Protein AF-A0A529I841-F1 (afdb_monomer)

Sequence (78 aa):
MSDATAVSRPAWRFARPDEDEQPSLREVNASITVPQTGIWFRRLFAFMGPGYMVSVGYMDPGNWATDLAGGAQFGYTL

Mean predicted aligned error: 13.72 Å

Foldseek 3Di:
DDDDDDDDDDPPDDDDPVVCPQDPPNVCVVVQDADPDDDPVSNVVSPVVVVVVVVVVVVDPVCVVVVVVCCVVPPPPD

Radius of gyration: 23.44 Å; Cα contacts (8 Å, |Δi|>4): 14; chains: 1; bounding box: 45×66×43 Å

Solvent-accessible surface area (backbone atoms only — not comparable to full-atom values): 5372 Å² total; per-residue (Å²): 138,83,82,81,82,79,81,83,75,71,95,81,67,76,80,55,84,87,75,58,86,64,67,74,63,69,94,57,52,86,65,69,84,69,66,91,72,79,61,68,68,66,43,52,61,67,57,44,61,69,56,50,59,58,52,53,66,74,66,40,75,86,53,49,62,57,55,52,52,47,38,73,75,53,52,84,81,116

Nearest PDB structures (foldseek):
  7bsi-assembly1_P-3  TM=1.922E-01  e=5.791E+00  Human herpesvirus 4 strain B95-8
  7bsi-assembly1_P-5  TM=1.922E-01  e=5.791E+00  Human herpesvirus 4 strain B95-8
  7bsi-assembly1_P-7  TM=1.922E-01  e=5.791E+00  Human herpesvirus 4 strain B95-8
  7bsi-assembly1_P-9  TM=1.922E-01  e=5.791E+00  Human herpesvirus 4 strain B95-8
  7bsi-assembly1_P-12  TM=1.922E-01  e=5.791E+00  Human herpesvirus 4 strain B95-8

Secondary structure (DSSP, 8-state):
----------TT-PPPTTT--S-SSTTTTT-SPPPSSS-HHHHHHTTHHHHHHHHHHHT-HHHHHHHHHHHHHHTT--

pLDDT: mean 77.23, std 11.7, range [45.16, 91.31]

Structure (mmCIF, N/CA/C/O backbone):
data_AF-A0A529I841-F1
#
_entry.id   AF-A0A529I841-F1
#
loop_
_atom_site.group_PDB
_atom_site.id
_atom_site.type_symbol
_atom_site.label_atom_id
_atom_site.label_alt_id
_atom_site.label_comp_id
_atom_site.label_asym_id
_atom_site.label_entity_id
_atom_site.label_seq_id
_atom_site.pdbx_PDB_ins_code
_atom_site.Cartn_x
_atom_site.Cartn_y
_atom_site.Cartn_z
_atom_site.occupancy
_atom_site.B_iso_or_equiv
_atom_site.auth_seq_id
_atom_site.auth_comp_id
_atom_site.auth_asym_id
_atom_site.auth_atom_id
_atom_site.pdbx_PDB_model_num
ATOM 1 N N . MET A 1 1 ? -23.276 52.493 2.302 1.00 45.16 1 MET A N 1
ATOM 2 C CA . MET A 1 1 ? -22.658 51.610 1.295 1.00 45.16 1 MET A CA 1
ATOM 3 C C . MET A 1 1 ? -21.611 50.804 2.045 1.00 45.16 1 MET A C 1
ATOM 5 O O . MET A 1 1 ? -20.513 51.292 2.256 1.00 45.16 1 MET A O 1
ATOM 9 N N . SER A 1 2 ? -22.043 49.695 2.647 1.00 46.12 2 SER A N 1
ATOM 10 C CA . SER A 1 2 ? -21.254 48.913 3.604 1.00 46.12 2 SER A CA 1
ATOM 11 C C . SER A 1 2 ? -20.484 47.851 2.834 1.00 46.12 2 SER A C 1
ATOM 13 O O . SER A 1 2 ? -21.107 46.989 2.219 1.00 46.12 2 SER A O 1
ATOM 15 N N . ASP A 1 3 ? -19.160 47.956 2.818 1.00 46.50 3 ASP A N 1
ATOM 16 C CA . ASP A 1 3 ? -18.298 47.045 2.072 1.00 46.50 3 ASP A CA 1
ATOM 17 C C . ASP A 1 3 ? -18.004 45.803 2.926 1.00 46.50 3 ASP A C 1
ATOM 19 O O . ASP A 1 3 ? -17.488 45.902 4.043 1.00 46.50 3 ASP A O 1
ATOM 23 N N . ALA A 1 4 ? -18.421 44.637 2.437 1.00 58.31 4 ALA A N 1
ATOM 24 C CA . ALA A 1 4 ? -18.249 43.358 3.111 1.00 58.31 4 ALA A CA 1
ATOM 25 C C . ALA A 1 4 ? -16.843 42.829 2.811 1.00 58.31 4 ALA A C 1
ATOM 27 O O . ALA A 1 4 ? -16.572 42.306 1.731 1.00 58.31 4 ALA A O 1
ATOM 28 N N . THR A 1 5 ? -15.932 42.957 3.772 1.00 54.34 5 THR A N 1
ATOM 29 C CA . THR A 1 5 ? -14.574 42.423 3.661 1.00 54.34 5 THR A CA 1
ATOM 30 C C . THR A 1 5 ? -14.597 40.893 3.727 1.00 54.34 5 THR A C 1
ATOM 32 O O . THR A 1 5 ? -14.664 40.281 4.793 1.00 54.34 5 THR A O 1
ATOM 35 N N . ALA A 1 6 ? -14.546 40.247 2.561 1.00 59.38 6 ALA A N 1
ATOM 36 C CA . ALA A 1 6 ? -14.366 38.805 2.451 1.00 59.38 6 ALA A CA 1
ATOM 37 C C . ALA A 1 6 ? -12.962 38.419 2.950 1.00 59.38 6 ALA A C 1
ATOM 39 O O . ALA A 1 6 ? -11.948 38.721 2.321 1.00 59.38 6 ALA A O 1
ATOM 40 N N . VAL A 1 7 ? -12.894 37.757 4.107 1.00 63.94 7 VAL A N 1
ATOM 41 C CA . VAL A 1 7 ? -11.640 37.249 4.676 1.00 63.94 7 VAL A CA 1
ATOM 42 C C . VAL A 1 7 ? -11.117 36.110 3.797 1.00 63.94 7 VAL A C 1
ATOM 44 O O . VAL A 1 7 ? -11.674 35.012 3.789 1.00 63.94 7 VAL A O 1
ATOM 47 N N . SER A 1 8 ? -10.034 36.369 3.062 1.00 64.38 8 SER A N 1
ATOM 48 C CA . SER A 1 8 ? -9.322 35.360 2.271 1.00 64.38 8 SER A CA 1
ATOM 49 C C . SER A 1 8 ? -8.701 34.308 3.197 1.00 64.38 8 SER A C 1
ATOM 51 O O . SER A 1 8 ? -7.838 34.618 4.024 1.00 64.38 8 SER A O 1
ATOM 53 N N . ARG A 1 9 ? -9.171 33.058 3.101 1.00 64.62 9 ARG A N 1
ATOM 54 C CA . ARG A 1 9 ? -8.624 31.919 3.852 1.00 64.62 9 ARG A CA 1
ATOM 55 C C . ARG A 1 9 ? -7.447 31.312 3.072 1.00 64.62 9 ARG A C 1
ATOM 57 O O . ARG A 1 9 ? -7.597 31.043 1.882 1.00 64.62 9 ARG A O 1
ATOM 64 N N . PRO A 1 10 ? -6.292 31.054 3.711 1.00 67.06 10 PRO A N 1
ATOM 65 C CA . PRO A 1 10 ? -5.165 30.402 3.052 1.00 67.06 10 PRO A CA 1
ATOM 66 C C . PRO A 1 10 ? -5.507 28.946 2.702 1.00 67.06 10 PRO A C 1
ATOM 68 O O . PRO A 1 10 ? -5.926 28.181 3.568 1.00 67.06 10 PRO A O 1
ATOM 71 N N . ALA A 1 11 ? -5.282 28.559 1.443 1.00 65.88 11 ALA A N 1
ATOM 72 C CA . ALA A 1 11 ? -5.671 27.266 0.860 1.00 65.88 11 ALA A CA 1
ATOM 73 C C . ALA A 1 11 ? -4.972 26.022 1.454 1.00 65.88 11 ALA A C 1
ATOM 75 O O . ALA A 1 11 ? -5.280 24.902 1.070 1.00 65.88 11 ALA A O 1
ATOM 76 N N . TRP A 1 12 ? -4.028 26.205 2.379 1.00 69.12 12 TRP A N 1
ATOM 77 C CA . TRP A 1 12 ? -3.163 25.151 2.921 1.00 69.12 12 TRP A CA 1
ATOM 78 C C . TRP A 1 12 ? -3.356 24.917 4.428 1.00 69.12 12 TRP A C 1
ATOM 80 O O . TRP A 1 12 ? -2.568 24.210 5.054 1.00 69.12 12 TRP A O 1
ATOM 90 N N . ARG A 1 13 ? -4.390 25.516 5.039 1.00 65.69 13 ARG A N 1
ATOM 91 C CA . 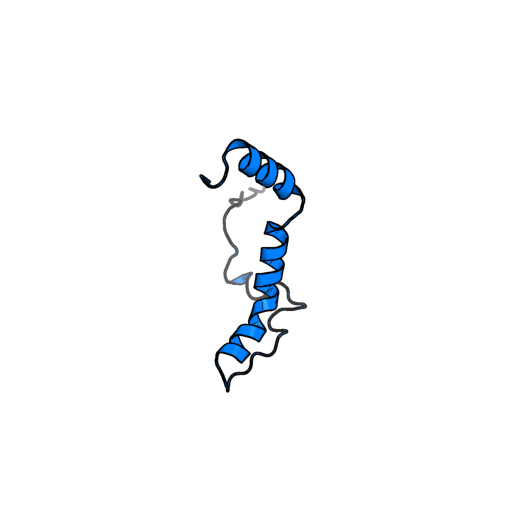ARG A 1 13 ? -4.714 25.272 6.449 1.00 65.69 13 ARG A CA 1
ATOM 92 C C . ARG A 1 13 ? -5.577 24.016 6.555 1.00 65.69 13 ARG A C 1
ATOM 94 O O . ARG A 1 13 ? -6.750 24.047 6.195 1.00 65.69 13 ARG 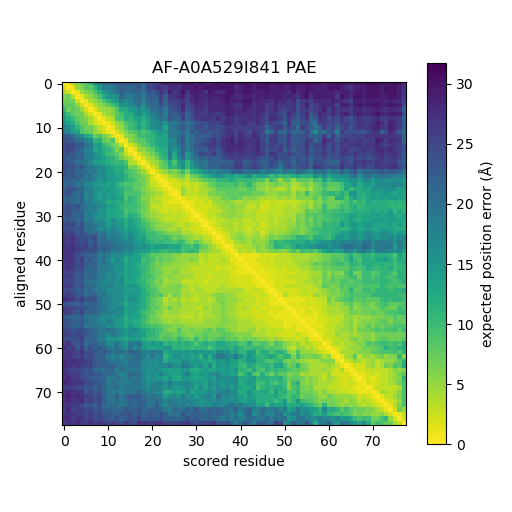A O 1
ATOM 101 N N . PHE A 1 14 ? -4.979 22.929 7.039 1.00 69.06 14 PHE A N 1
ATOM 102 C CA . PHE A 1 14 ? -5.701 21.725 7.447 1.00 69.06 14 PHE A CA 1
ATOM 103 C C . PHE A 1 14 ? -6.751 22.073 8.517 1.00 69.06 14 PHE A C 1
ATOM 105 O O . PHE A 1 14 ? -6.580 23.048 9.256 1.00 69.06 14 PHE A O 1
ATOM 112 N N . ALA A 1 15 ? -7.854 21.325 8.492 1.00 59.88 15 ALA A N 1
ATOM 113 C CA . ALA A 1 15 ? -9.117 21.566 9.183 1.00 59.88 15 ALA A CA 1
ATOM 114 C C . ALA A 1 15 ? -8.980 21.945 10.669 1.00 59.88 15 ALA A C 1
ATOM 116 O O . ALA A 1 15 ? -7.984 21.655 11.336 1.00 59.88 15 ALA A O 1
ATOM 117 N N . ARG A 1 16 ? -9.972 22.686 11.174 1.00 64.50 16 ARG A N 1
ATOM 118 C CA . ARG A 1 16 ? -10.039 23.043 12.595 1.00 64.50 16 ARG A CA 1
ATOM 119 C C . ARG A 1 16 ? -10.476 21.815 13.407 1.00 64.50 16 ARG A C 1
ATOM 121 O O . ARG A 1 16 ? -11.362 21.113 12.935 1.00 64.50 16 ARG A O 1
ATOM 128 N N . PRO A 1 17 ? -10.001 21.659 14.658 1.00 61.59 17 PRO A N 1
ATOM 129 C CA . PRO A 1 17 ? -10.399 20.558 15.544 1.00 61.59 17 PRO A CA 1
ATOM 130 C C . PRO A 1 17 ? -11.918 20.381 15.700 1.00 61.59 17 PRO A C 1
ATOM 132 O O . PRO A 1 17 ? -12.387 19.273 15.924 1.00 61.59 17 PRO A O 1
ATOM 135 N N . ASP A 1 18 ? -12.683 21.468 15.557 1.00 62.34 18 ASP A N 1
ATOM 136 C CA . ASP A 1 18 ? -14.143 21.479 15.710 1.00 62.34 18 ASP A CA 1
ATOM 137 C C . ASP A 1 18 ? -14.902 21.063 14.425 1.00 62.34 18 ASP A C 1
ATOM 139 O O . ASP A 1 18 ? -16.100 20.798 14.473 1.00 62.34 18 ASP A O 1
ATOM 143 N N . GLU A 1 19 ? -14.231 21.010 13.266 1.00 60.53 19 GLU A N 1
ATOM 144 C CA . GLU A 1 19 ? -14.785 20.517 11.988 1.00 60.53 19 GLU A CA 1
ATOM 145 C C . GLU A 1 19 ? -14.519 18.998 11.797 1.00 60.53 19 GLU A C 1
ATOM 147 O O . GLU A 1 19 ? -15.110 18.372 10.915 1.00 60.53 19 GLU A O 1
A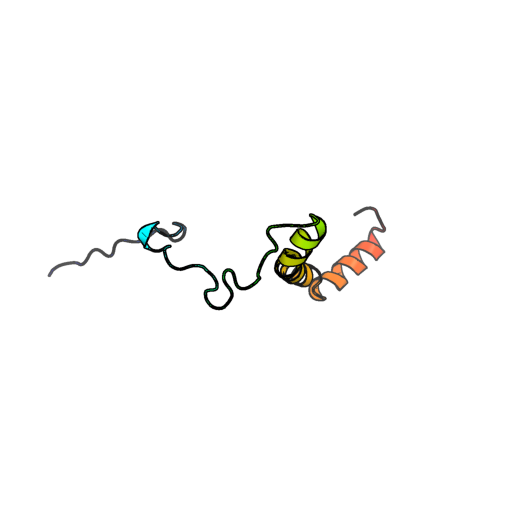TOM 152 N N . ASP A 1 20 ? -13.688 18.395 12.662 1.00 60.62 20 ASP A N 1
ATOM 153 C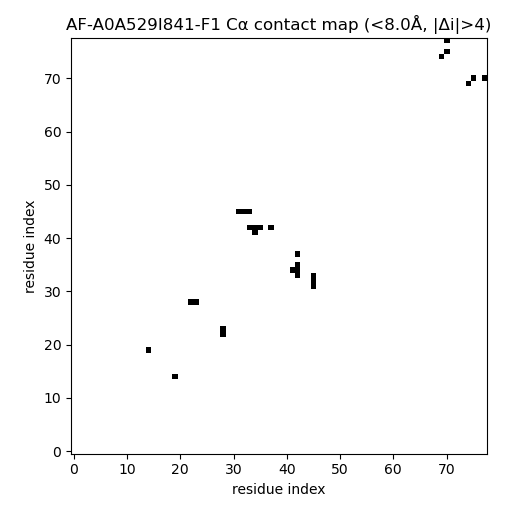 CA . ASP A 1 20 ? -13.098 17.049 12.537 1.00 60.62 20 ASP A CA 1
ATOM 154 C C . ASP A 1 20 ? -13.832 15.930 13.310 1.00 60.62 20 ASP A C 1
ATOM 156 O O . ASP A 1 20 ? -13.338 14.807 13.407 1.00 60.62 20 ASP A O 1
ATOM 160 N N . GLU A 1 21 ? -15.027 16.169 13.858 1.00 69.69 21 GLU A N 1
ATOM 161 C CA . GLU A 1 21 ? -15.755 15.121 14.610 1.00 69.69 21 GLU A CA 1
ATOM 162 C C . GLU A 1 21 ? -16.294 13.998 13.699 1.00 69.69 21 GLU A C 1
ATOM 164 O O . GLU A 1 21 ? -16.740 12.938 14.140 1.00 69.69 21 GLU A O 1
ATOM 169 N N . GLN A 1 22 ? -16.251 14.227 12.390 1.00 75.00 22 GLN A N 1
ATOM 170 C CA . GLN A 1 22 ? -16.770 13.326 11.384 1.00 75.00 22 GLN A CA 1
ATOM 171 C C . GLN A 1 22 ? -15.643 12.465 10.788 1.00 75.00 22 GLN A C 1
ATOM 173 O O . GLN A 1 22 ? -14.823 12.985 10.031 1.00 75.00 22 GLN A O 1
ATOM 178 N N . PRO A 1 23 ? -15.612 11.142 11.049 1.00 78.69 23 PRO A N 1
ATOM 179 C CA . PRO A 1 23 ? -14.542 10.286 10.554 1.00 78.69 23 PRO A CA 1
ATOM 180 C C . PRO A 1 23 ? -14.512 10.253 9.022 1.00 78.69 23 PRO A C 1
ATOM 182 O O . PRO A 1 23 ? -15.552 10.313 8.357 1.00 78.69 23 PRO A O 1
ATOM 185 N N . SER A 1 24 ? -13.311 10.134 8.454 1.00 82.62 24 SER A N 1
ATOM 186 C CA . SER A 1 24 ? -13.132 9.913 7.019 1.00 82.62 24 SER A CA 1
ATOM 187 C C . SER A 1 24 ? -13.708 8.554 6.602 1.00 82.62 24 SER A C 1
ATOM 189 O O . SER A 1 24 ? -13.656 7.589 7.370 1.00 82.62 24 SER A O 1
ATOM 191 N N . LEU A 1 25 ? -14.256 8.492 5.377 1.00 85.00 25 LEU A N 1
ATOM 192 C CA . LEU A 1 25 ? -14.878 7.296 4.785 1.00 85.00 25 LEU A CA 1
ATOM 193 C C . LEU A 1 25 ? -15.911 6.640 5.717 1.00 85.00 25 LEU A C 1
ATOM 195 O O . LEU A 1 25 ? -15.776 5.474 6.086 1.00 85.00 25 LEU A O 1
ATOM 199 N N . ARG A 1 26 ? -16.929 7.398 6.140 1.00 83.94 26 ARG A N 1
ATOM 200 C CA . ARG A 1 26 ? -17.889 6.977 7.181 1.00 83.94 26 ARG A CA 1
ATOM 201 C C . ARG A 1 26 ? -18.567 5.647 6.909 1.00 83.94 26 ARG A C 1
ATOM 203 O O . ARG A 1 26 ? -18.861 4.921 7.849 1.00 83.94 26 ARG A O 1
ATOM 210 N N . GLU A 1 27 ? -18.799 5.335 5.644 1.00 86.94 27 GLU A N 1
ATOM 211 C CA . GLU A 1 27 ? -19.446 4.104 5.204 1.00 86.94 27 GLU A CA 1
ATOM 212 C C . GLU A 1 27 ? -18.608 2.863 5.546 1.00 86.94 27 GLU A C 1
ATOM 214 O O . GLU A 1 27 ? -19.152 1.771 5.688 1.00 86.94 27 GLU A O 1
ATOM 219 N N . VAL A 1 28 ? -17.287 3.022 5.683 1.00 87.88 28 VAL A N 1
ATOM 220 C CA . VAL A 1 28 ? -16.333 1.920 5.885 1.00 87.88 28 VAL A CA 1
ATOM 221 C C . VAL A 1 28 ? -15.384 2.133 7.072 1.00 87.88 28 VAL A C 1
ATOM 223 O O . VAL A 1 28 ? -14.562 1.256 7.362 1.00 87.88 28 VAL A O 1
ATOM 226 N N . ASN A 1 29 ? -15.483 3.257 7.786 1.00 88.38 29 ASN A N 1
ATOM 227 C CA . ASN A 1 29 ? -14.659 3.556 8.954 1.00 88.38 29 ASN A CA 1
ATOM 228 C C . ASN A 1 29 ? -14.881 2.505 10.053 1.00 88.38 29 ASN A C 1
ATOM 230 O O . ASN A 1 29 ? -16.017 2.198 10.400 1.00 88.38 29 ASN A O 1
ATOM 234 N N . ALA A 1 30 ? -13.792 1.920 10.566 1.00 87.44 30 ALA A N 1
ATOM 235 C CA . ALA A 1 30 ? -13.826 0.844 11.564 1.00 87.44 30 ALA A CA 1
ATOM 236 C C . ALA A 1 30 ? -14.713 -0.371 11.189 1.00 87.44 30 ALA A C 1
ATOM 238 O O . ALA A 1 30 ? -15.159 -1.113 12.062 1.00 87.44 30 ALA A O 1
ATOM 239 N N . SER A 1 31 ? -14.937 -0.610 9.891 1.00 87.69 31 SER A N 1
ATOM 240 C CA . SER A 1 31 ? -15.787 -1.708 9.400 1.00 87.69 31 SER A CA 1
ATOM 241 C C . SER A 1 31 ? -15.193 -3.106 9.614 1.00 87.69 31 SER A C 1
ATOM 243 O O . SER A 1 31 ? -15.931 -4.084 9.733 1.00 87.69 31 SER A O 1
ATOM 245 N N . ILE A 1 32 ? -13.863 -3.226 9.683 1.00 84.75 32 ILE A N 1
ATOM 246 C CA . ILE A 1 32 ? -13.176 -4.512 9.850 1.00 84.75 32 ILE A CA 1
ATOM 247 C C . ILE A 1 32 ? -12.958 -4.785 11.340 1.00 84.75 32 ILE A C 1
ATOM 249 O O . ILE A 1 32 ? -12.229 -4.062 12.019 1.00 84.75 32 ILE A O 1
ATOM 253 N N . THR A 1 33 ? -13.544 -5.871 11.851 1.00 85.94 33 THR A N 1
ATOM 254 C CA . THR A 1 33 ? -13.298 -6.317 13.229 1.00 85.94 33 THR A CA 1
ATOM 255 C C . THR A 1 33 ? -11.894 -6.894 13.363 1.00 85.94 33 THR A C 1
ATOM 257 O O . THR A 1 33 ? -11.543 -7.892 12.732 1.00 85.94 33 THR A O 1
ATOM 260 N N . VAL A 1 34 ? -11.095 -6.289 14.237 1.00 85.75 34 VAL A N 1
ATOM 261 C CA . VAL A 1 34 ? -9.720 -6.716 14.496 1.00 85.75 34 VAL A CA 1
ATOM 262 C C . VAL A 1 34 ? -9.699 -7.605 15.740 1.00 85.75 34 VAL A C 1
ATOM 264 O O . VAL A 1 34 ? -10.110 -7.150 16.814 1.00 85.75 34 VAL A O 1
ATOM 267 N N . PRO A 1 35 ? -9.207 -8.854 15.644 1.00 84.38 35 PRO A N 1
ATOM 268 C CA . PRO A 1 35 ? -9.093 -9.729 16.803 1.00 84.38 35 PRO A CA 1
ATOM 269 C C . PRO A 1 35 ? -8.127 -9.124 17.833 1.00 84.38 35 PRO A C 1
ATOM 271 O O . PRO A 1 35 ? -6.972 -8.826 17.524 1.00 84.38 35 PRO A O 1
ATOM 274 N N . GLN A 1 36 ? -8.611 -8.938 19.064 1.00 83.12 36 GLN A N 1
ATOM 275 C CA . GLN A 1 36 ? -7.840 -8.363 20.178 1.00 83.12 36 GLN A CA 1
ATOM 276 C C . GLN A 1 36 ? -6.943 -9.395 20.876 1.00 83.12 36 GLN 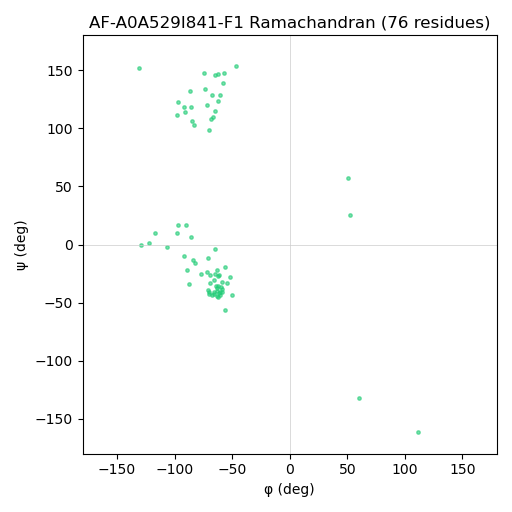A C 1
ATOM 278 O O . GLN A 1 36 ? -6.013 -9.038 21.595 1.00 83.12 36 GLN A O 1
ATOM 283 N N . THR A 1 37 ? -7.201 -10.679 20.641 1.00 85.00 37 THR A N 1
ATOM 284 C CA . THR A 1 37 ? -6.504 -11.817 21.244 1.00 85.00 37 THR A CA 1
ATOM 285 C C . THR A 1 37 ? -6.079 -12.821 20.169 1.00 85.00 37 THR A C 1
ATOM 287 O O . THR A 1 37 ? -6.704 -12.926 19.112 1.00 85.00 37 THR A O 1
ATOM 290 N N . GLY A 1 38 ? -4.997 -13.565 20.427 1.00 83.69 38 GLY A N 1
ATOM 291 C CA . GLY A 1 38 ? -4.462 -14.589 19.520 1.00 83.69 38 GLY A CA 1
ATOM 292 C C . GLY A 1 38 ? -3.108 -14.237 18.891 1.00 83.69 38 GLY A C 1
ATOM 293 O O . GLY A 1 38 ? -2.360 -13.407 19.401 1.00 83.69 38 GLY A O 1
ATOM 294 N N . ILE A 1 39 ? -2.771 -14.922 17.793 1.00 91.31 39 ILE A N 1
ATOM 295 C CA . ILE A 1 39 ? -1.461 -14.843 17.124 1.00 91.31 39 ILE A CA 1
ATOM 296 C C . ILE A 1 39 ? -1.321 -13.515 16.364 1.00 91.31 39 ILE A C 1
ATOM 298 O O . ILE A 1 39 ? -2.204 -13.149 15.586 1.00 91.31 39 ILE A O 1
ATOM 302 N N . TRP A 1 40 ? -0.176 -12.840 16.516 1.00 90.00 40 TRP A N 1
ATOM 303 C CA . TRP A 1 40 ? 0.125 -11.537 15.898 1.00 90.00 40 TRP A CA 1
ATOM 304 C C . TRP A 1 40 ? -0.152 -11.482 14.386 1.00 90.00 40 TRP A C 1
ATOM 306 O O . TRP A 1 40 ? -0.795 -10.547 13.913 1.00 90.00 40 TRP A O 1
ATOM 316 N N . PHE A 1 41 ? 0.239 -12.517 13.634 1.00 90.31 41 PHE A N 1
ATOM 317 C CA . PHE A 1 41 ? 0.004 -12.586 12.187 1.00 90.31 41 PHE A CA 1
ATOM 318 C C . PHE A 1 41 ? -1.481 -12.501 11.819 1.00 90.31 41 PHE A C 1
ATOM 320 O O . PHE A 1 41 ? -1.838 -11.820 10.865 1.00 90.31 41 PHE A O 1
ATOM 327 N N . ARG A 1 42 ? -2.374 -13.122 12.599 1.00 85.50 42 ARG A N 1
ATOM 328 C CA . ARG A 1 42 ? -3.822 -13.079 12.334 1.00 85.50 42 ARG A CA 1
ATOM 329 C C . ARG A 1 42 ? -4.387 -11.666 12.499 1.00 85.50 42 ARG A C 1
ATOM 331 O O . ARG A 1 42 ? -5.311 -11.296 11.783 1.00 85.50 42 ARG A O 1
ATOM 338 N N . ARG A 1 43 ? -3.791 -10.867 13.391 1.00 85.75 43 ARG A N 1
ATOM 339 C CA . ARG A 1 43 ? -4.092 -9.438 13.532 1.00 85.75 43 ARG A CA 1
ATOM 340 C C . ARG A 1 43 ? -3.552 -8.629 12.350 1.00 85.75 43 ARG A C 1
ATOM 342 O O . ARG A 1 43 ? -4.257 -7.756 11.867 1.00 85.75 43 ARG A O 1
ATOM 349 N N . LEU A 1 44 ? -2.356 -8.951 11.850 1.00 88.69 44 LEU A N 1
ATOM 350 C CA . LEU A 1 44 ? -1.772 -8.316 10.660 1.00 88.69 44 LEU A CA 1
ATOM 351 C C . LEU A 1 44 ? -2.637 -8.524 9.404 1.00 88.69 44 LEU A C 1
ATOM 353 O O . LEU A 1 44 ? -2.883 -7.568 8.672 1.00 88.69 44 LEU A O 1
ATOM 357 N N . PHE A 1 45 ? -3.152 -9.740 9.176 1.00 89.25 45 PHE A N 1
ATOM 358 C CA . PHE A 1 45 ? -4.009 -10.038 8.017 1.00 89.25 45 PHE A CA 1
ATOM 359 C C . PHE A 1 45 ? -5.284 -9.183 7.963 1.00 89.25 45 PHE A C 1
ATOM 361 O O . PHE A 1 45 ? -5.707 -8.816 6.870 1.00 89.25 45 PHE A O 1
ATOM 368 N N . ALA A 1 46 ? -5.854 -8.798 9.111 1.00 86.25 46 ALA A N 1
ATOM 369 C CA . ALA A 1 46 ? -7.031 -7.925 9.158 1.00 86.25 46 ALA A CA 1
ATOM 370 C C . ALA A 1 46 ? -6.771 -6.517 8.578 1.00 86.25 46 ALA A C 1
ATOM 372 O O . ALA A 1 46 ? -7.710 -5.851 8.154 1.00 86.25 46 ALA A O 1
ATOM 373 N N . PHE A 1 47 ? -5.509 -6.076 8.516 1.00 86.69 47 PHE A N 1
ATOM 374 C CA . PHE A 1 47 ? -5.123 -4.747 8.029 1.00 86.69 47 PHE A CA 1
ATOM 375 C C . PHE A 1 47 ? -4.470 -4.745 6.641 1.00 86.69 47 PHE A C 1
ATOM 377 O O . PHE A 1 47 ? -4.159 -3.676 6.122 1.00 86.69 47 PHE A O 1
ATOM 384 N N . MET A 1 48 ? -4.259 -5.905 6.009 1.00 91.19 48 MET A N 1
ATOM 385 C CA . MET A 1 48 ? -3.564 -5.949 4.715 1.00 91.19 48 MET A CA 1
ATOM 386 C C . MET A 1 48 ? -4.391 -5.413 3.539 1.00 91.19 48 MET A C 1
ATOM 388 O O . MET A 1 48 ? -3.808 -4.958 2.559 1.00 91.19 48 MET A O 1
ATOM 392 N N . GLY A 1 49 ? -5.725 -5.413 3.637 1.00 88.12 49 GLY A N 1
ATOM 393 C CA . GLY A 1 49 ? -6.618 -4.976 2.554 1.00 88.12 49 GLY A CA 1
ATOM 394 C C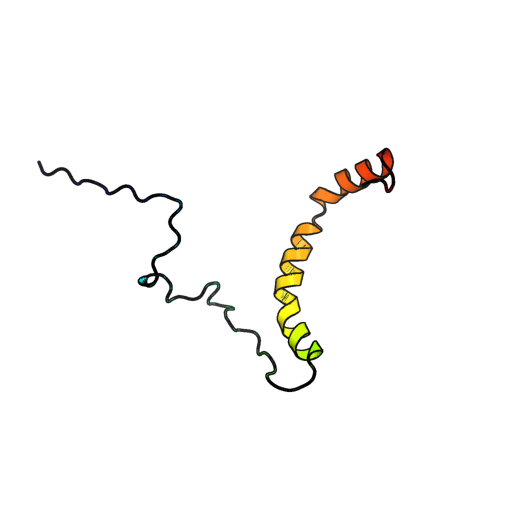 . GLY A 1 49 ? -6.345 -3.550 2.049 1.00 88.12 49 GLY A C 1
ATOM 395 O O . GLY A 1 49 ? -6.065 -3.383 0.862 1.00 88.12 49 GLY A O 1
ATOM 396 N N . PRO A 1 50 ? -6.365 -2.522 2.919 1.00 87.75 50 PRO A N 1
ATOM 397 C CA . PRO A 1 50 ? -6.082 -1.146 2.506 1.00 87.75 50 PRO A CA 1
ATOM 398 C C . PRO A 1 50 ? -4.675 -0.954 1.923 1.00 87.75 50 PRO A C 1
ATOM 400 O O . PRO A 1 50 ? -4.523 -0.273 0.914 1.00 87.75 50 PRO A O 1
ATOM 403 N N . GLY A 1 51 ? -3.651 -1.586 2.511 1.00 86.50 51 GLY A N 1
ATOM 404 C CA . GLY A 1 51 ? -2.276 -1.495 2.005 1.00 86.50 51 GLY A CA 1
ATOM 405 C C . GLY A 1 51 ? -2.131 -2.091 0.604 1.00 86.50 51 GLY A C 1
ATOM 406 O O . GLY A 1 51 ? -1.559 -1.459 -0.280 1.00 86.50 51 GLY A O 1
ATOM 407 N N . TYR A 1 52 ? -2.731 -3.263 0.379 1.00 88.94 52 TYR A N 1
ATOM 408 C CA . TYR A 1 52 ? -2.740 -3.914 -0.930 1.00 88.94 52 TYR A CA 1
ATOM 409 C C . TYR A 1 52 ? -3.436 -3.062 -2.000 1.00 88.94 52 TYR A C 1
ATOM 411 O O . TYR A 1 52 ? -2.920 -2.930 -3.107 1.00 88.94 52 TYR A O 1
ATOM 419 N N . MET A 1 53 ? -4.566 -2.431 -1.663 1.00 88.62 53 MET A N 1
ATOM 420 C CA . MET A 1 53 ? -5.298 -1.554 -2.584 1.00 88.62 53 MET A CA 1
ATOM 421 C C . MET A 1 53 ? -4.436 -0.385 -3.078 1.00 88.62 53 MET A C 1
ATOM 423 O O . MET A 1 53 ? -4.454 -0.070 -4.266 1.00 88.62 53 MET A O 1
ATOM 427 N N . VAL A 1 54 ? -3.640 0.222 -2.192 1.00 88.12 54 VAL A N 1
ATOM 428 C CA . VAL A 1 54 ? -2.699 1.287 -2.570 1.00 88.12 54 VAL A CA 1
ATOM 429 C C . VAL A 1 54 ? -1.569 0.737 -3.446 1.00 88.12 54 VAL A C 1
ATOM 431 O O . VAL A 1 54 ? -1.225 1.348 -4.456 1.00 88.12 54 VAL A O 1
ATOM 434 N N . SER A 1 55 ? -1.010 -0.429 -3.102 1.00 87.12 55 SER A N 1
ATOM 435 C CA . SER A 1 55 ? 0.078 -1.056 -3.867 1.00 87.12 55 SER A CA 1
ATOM 436 C C . SER A 1 55 ? -0.317 -1.425 -5.297 1.00 87.12 55 SER A C 1
ATOM 438 O O . SER A 1 55 ? 0.506 -1.286 -6.198 1.00 87.12 55 SER A O 1
ATOM 440 N N . VAL A 1 56 ? -1.563 -1.847 -5.536 1.00 87.19 56 VAL A N 1
ATOM 441 C CA . VAL A 1 56 ? -2.051 -2.131 -6.899 1.00 87.19 56 VAL A CA 1
ATOM 442 C C . VAL A 1 56 ? -1.965 -0.891 -7.792 1.00 87.19 56 VAL A C 1
ATOM 444 O O . VAL A 1 56 ? -1.582 -1.017 -8.950 1.00 87.19 56 VAL A O 1
ATOM 447 N N . GLY A 1 57 ? -2.221 0.308 -7.257 1.00 85.19 57 GLY A N 1
ATOM 448 C CA . GLY A 1 57 ? -2.067 1.557 -8.010 1.00 85.19 57 GLY A CA 1
ATOM 449 C C . GLY A 1 57 ? -0.629 1.838 -8.465 1.00 85.19 57 GLY A C 1
ATOM 450 O O . GLY A 1 57 ? -0.428 2.482 -9.488 1.00 85.19 57 GLY A O 1
ATOM 451 N N . TYR A 1 58 ? 0.376 1.321 -7.750 1.00 83.38 58 TYR A N 1
ATOM 452 C CA . TYR A 1 58 ? 1.783 1.415 -8.162 1.00 83.38 58 TYR A CA 1
ATOM 453 C C . TYR A 1 58 ? 2.149 0.431 -9.278 1.00 83.38 58 TYR A C 1
ATOM 455 O O . TYR A 1 58 ? 3.080 0.687 -10.037 1.00 83.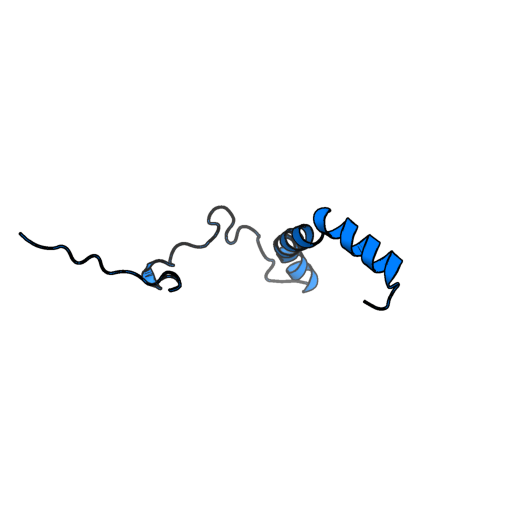38 58 TYR A O 1
ATOM 463 N N . MET A 1 59 ? 1.419 -0.679 -9.390 1.00 82.50 59 MET A N 1
ATOM 464 C CA . MET A 1 59 ? 1.636 -1.711 -10.407 1.00 82.50 59 MET A CA 1
ATOM 465 C C . MET A 1 59 ? 0.830 -1.460 -11.691 1.00 82.50 59 MET A C 1
ATOM 467 O O . MET A 1 59 ? 0.662 -2.384 -12.484 1.00 82.50 59 MET A O 1
ATOM 471 N N . ASP A 1 60 ? 0.322 -0.243 -11.903 1.00 83.25 60 ASP A N 1
ATOM 472 C CA . ASP A 1 60 ? -0.471 0.104 -13.082 1.00 83.25 60 ASP A CA 1
ATOM 473 C C . ASP A 1 60 ? 0.306 -0.139 -14.399 1.00 83.25 60 ASP A C 1
ATOM 475 O O . ASP A 1 60 ? 1.498 0.192 -14.474 1.00 83.25 60 ASP A O 1
ATOM 479 N N . PRO A 1 61 ? -0.342 -0.673 -15.457 1.00 78.62 61 PRO A N 1
ATOM 480 C CA . PRO A 1 61 ? 0.305 -0.942 -16.741 1.00 78.62 61 PRO A CA 1
ATOM 481 C C . PRO A 1 61 ? 0.982 0.264 -17.398 1.00 78.62 61 PRO A C 1
ATOM 483 O O . PRO A 1 61 ? 1.853 0.075 -18.251 1.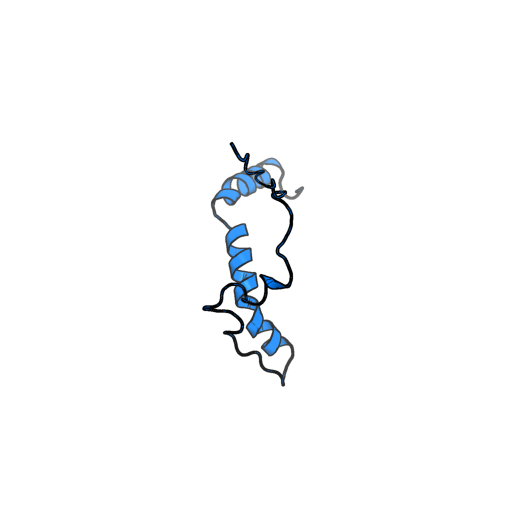00 78.62 61 PRO A O 1
ATOM 486 N N . GLY A 1 62 ? 0.621 1.492 -17.010 1.00 81.12 62 GLY A N 1
ATOM 487 C CA . GLY A 1 62 ? 1.231 2.722 -17.512 1.00 81.12 62 GLY A CA 1
ATOM 488 C C . GLY A 1 62 ? 2.730 2.854 -17.221 1.00 81.12 62 GLY A C 1
ATOM 489 O O . GLY A 1 62 ? 3.436 3.495 -17.998 1.00 81.12 62 GLY A O 1
ATOM 490 N N . ASN A 1 63 ? 3.241 2.210 -16.167 1.00 78.19 63 ASN A N 1
ATOM 491 C CA . ASN A 1 63 ? 4.669 2.257 -15.822 1.00 78.19 63 ASN A CA 1
ATOM 492 C C . ASN A 1 63 ? 5.492 1.154 -16.512 1.00 78.19 63 ASN A C 1
ATOM 494 O O . ASN A 1 63 ? 6.692 1.313 -16.735 1.00 78.19 63 ASN A O 1
ATOM 498 N N . TRP A 1 64 ? 4.844 0.066 -16.943 1.00 81.25 64 TRP A N 1
ATOM 499 C CA . TRP A 1 64 ? 5.530 -1.144 -17.411 1.00 81.25 64 TRP A CA 1
ATOM 500 C C . TRP A 1 64 ? 6.372 -0.923 -18.667 1.00 81.25 64 TRP A C 1
ATOM 502 O O . TRP A 1 64 ? 7.432 -1.525 -18.807 1.00 81.25 64 TRP A O 1
ATOM 512 N N . ALA A 1 65 ? 5.922 -0.073 -19.593 1.00 78.69 65 ALA A N 1
ATOM 513 C CA . ALA A 1 65 ? 6.646 0.173 -20.841 1.00 78.69 65 ALA A CA 1
ATOM 514 C C . ALA A 1 65 ? 8.001 0.854 -20.595 1.00 78.69 65 ALA A C 1
ATOM 516 O O . ALA A 1 65 ? 9.004 0.486 -21.210 1.00 78.69 65 ALA A O 1
ATOM 517 N N . THR A 1 66 ? 8.032 1.818 -19.674 1.00 78.81 66 THR A N 1
ATOM 518 C CA . THR A 1 66 ? 9.252 2.534 -19.292 1.00 78.81 66 THR A CA 1
ATOM 519 C C . THR A 1 66 ? 10.195 1.619 -18.522 1.00 78.81 66 THR A C 1
ATOM 521 O O . THR A 1 66 ? 11.384 1.586 -18.834 1.00 78.81 66 THR A O 1
ATOM 524 N N . ASP A 1 67 ? 9.671 0.819 -17.592 1.00 77.69 67 ASP A N 1
ATOM 525 C CA . ASP A 1 67 ? 10.471 -0.129 -16.809 1.00 77.69 67 ASP A CA 1
ATOM 526 C C . ASP A 1 67 ? 11.118 -1.197 -17.708 1.00 77.69 67 ASP A C 1
ATOM 528 O O . ASP A 1 67 ? 12.297 -1.524 -17.557 1.00 77.69 67 ASP A O 1
ATOM 532 N N . LEU A 1 68 ? 10.385 -1.693 -18.712 1.00 76.94 68 LEU A N 1
ATOM 533 C CA . LEU A 1 68 ? 10.892 -2.685 -19.663 1.00 76.94 68 LEU A CA 1
ATOM 534 C C . LEU A 1 68 ? 11.940 -2.089 -20.618 1.00 76.94 68 LEU A C 1
ATOM 536 O O . LEU A 1 68 ? 12.955 -2.728 -20.901 1.00 76.94 68 LEU A O 1
ATOM 540 N N . ALA A 1 69 ? 11.719 -0.861 -21.097 1.00 81.50 69 ALA A N 1
ATOM 541 C CA . ALA A 1 69 ? 12.682 -0.143 -21.931 1.00 81.50 69 ALA A CA 1
ATOM 542 C C . ALA A 1 69 ? 13.966 0.202 -21.154 1.00 81.50 69 ALA A C 1
ATOM 544 O O . ALA A 1 69 ? 15.067 -0.001 -21.668 1.00 81.50 69 ALA A O 1
ATOM 545 N N . GLY A 1 70 ? 13.833 0.652 -19.902 1.00 80.50 70 GLY A N 1
ATOM 546 C CA . GLY A 1 70 ? 14.952 0.923 -19.001 1.00 80.50 70 GLY A CA 1
ATOM 547 C C . GLY A 1 70 ? 15.765 -0.336 -18.696 1.00 80.50 70 GLY A C 1
ATOM 548 O O . GLY A 1 70 ? 16.988 -0.320 -18.831 1.00 80.50 70 GLY A O 1
ATOM 549 N N . GLY A 1 71 ? 15.101 -1.456 -18.398 1.00 81.12 71 GLY A N 1
ATOM 550 C CA . GLY A 1 71 ? 15.766 -2.747 -18.198 1.00 81.12 71 GLY A CA 1
ATOM 551 C C . GLY A 1 71 ? 16.480 -3.266 -19.453 1.00 81.12 71 GLY A C 1
ATOM 552 O O . GLY A 1 71 ? 17.584 -3.799 -19.359 1.00 81.12 71 GLY A O 1
ATOM 553 N N . ALA A 1 72 ? 15.912 -3.062 -20.647 1.00 79.56 72 ALA A N 1
ATOM 554 C CA . ALA A 1 72 ? 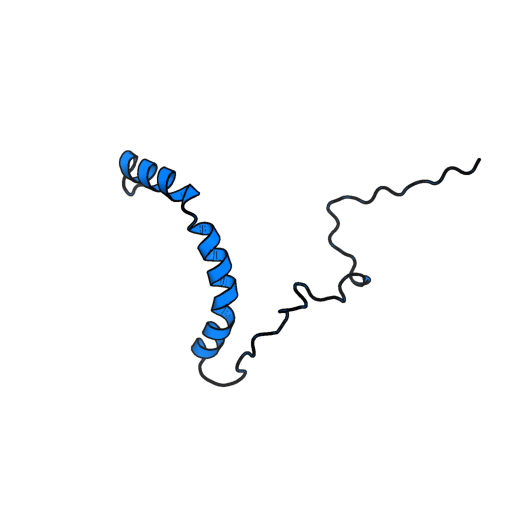16.549 -3.455 -21.907 1.00 79.56 72 ALA A CA 1
ATOM 555 C C . ALA A 1 72 ? 17.792 -2.609 -22.247 1.00 79.56 72 ALA A C 1
ATOM 557 O O . ALA A 1 72 ? 18.735 -3.124 -22.849 1.00 79.56 72 ALA A O 1
ATOM 558 N N . GLN A 1 73 ? 17.803 -1.325 -21.873 1.00 79.44 73 GLN A N 1
ATOM 559 C CA . GLN A 1 73 ? 18.913 -0.406 -22.155 1.00 79.44 73 GLN A CA 1
ATOM 560 C C . GLN A 1 73 ? 20.012 -0.425 -21.085 1.00 79.44 73 GLN A C 1
ATOM 562 O O . GLN A 1 73 ? 21.185 -0.264 -21.423 1.00 79.44 73 GLN A O 1
ATOM 567 N N . PHE A 1 74 ? 19.652 -0.623 -19.815 1.00 80.31 74 PHE A N 1
ATOM 568 C CA . PHE A 1 74 ? 20.561 -0.472 -18.674 1.00 80.31 74 PHE A CA 1
ATOM 569 C C . PHE A 1 74 ? 20.701 -1.735 -17.812 1.00 80.31 74 PHE A C 1
ATOM 571 O O . PHE A 1 74 ? 21.442 -1.714 -16.829 1.00 80.31 74 PHE A O 1
ATOM 578 N N . GLY A 1 75 ? 20.047 -2.848 -18.158 1.00 72.75 75 GLY A N 1
ATOM 579 C CA . GLY A 1 75 ? 20.166 -4.110 -17.423 1.00 72.75 75 GLY A CA 1
ATOM 580 C C . GLY A 1 75 ? 19.723 -3.990 -15.959 1.00 72.75 75 GLY A C 1
ATOM 581 O O . GLY A 1 75 ? 18.667 -3.443 -15.673 1.00 72.75 75 GLY A O 1
ATOM 582 N N . TYR A 1 76 ? 20.543 -4.499 -15.032 1.00 70.19 76 TYR A N 1
ATOM 583 C CA . TYR A 1 76 ? 20.282 -4.510 -13.578 1.00 70.19 76 TYR A CA 1
ATOM 584 C C . TYR A 1 76 ? 20.947 -3.357 -12.819 1.00 70.19 76 TYR A C 1
ATOM 586 O O . TYR A 1 76 ? 21.158 -3.440 -11.611 1.00 70.19 76 TYR A O 1
ATOM 594 N N . THR A 1 77 ? 21.380 -2.317 -13.524 1.00 71.25 77 THR A N 1
ATOM 595 C CA . THR A 1 77 ? 22.144 -1.222 -12.909 1.00 71.25 77 THR A CA 1
ATOM 596 C C . THR A 1 77 ? 21.255 -0.135 -12.291 1.00 71.25 77 THR A C 1
ATOM 598 O O . THR A 1 77 ? 21.780 0.888 -11.853 1.00 71.25 77 THR A O 1
ATOM 601 N N . LEU A 1 78 ? 19.935 -0.355 -12.262 1.00 59.16 78 LEU A N 1
ATOM 602 C CA . LEU A 1 78 ? 18.891 0.554 -11.782 1.00 59.16 78 LEU A CA 1
ATOM 603 C C . LEU A 1 78 ? 18.018 -0.136 -10.729 1.00 59.16 78 LEU A C 1
ATOM 605 O O . LEU A 1 78 ? 17.679 -1.322 -10.946 1.00 59.16 78 LEU A O 1
#